Protein AF-A0AAU9CKV3-F1 (afdb_monomer)

Foldseek 3Di:
DDDDDDPDDDPPVPDAPCPPCLVLLVVLLVVLVADSLQLQLQLCLQANRNVRDPEALHSRPPDPDHDDDVSVNNSVVSNCCSVPPNRYQDLSSLCVRPVVCSVVSSVSSVVSSVVD

Sequence (116 aa):
MWPSGPPASTPIWLAPPLAGQGTTFASAAWDYGVDPRWSPAISNTESSKGAVCFRPYNAWGWGNASWSSWEEAIPAHVAGLARGYGYTISWEAAKKYCPPNAAHWYSATLAEMNSI

Structure (mmCIF, N/CA/C/O backbone):
data_AF-A0AAU9CKV3-F1
#
_entry.id   AF-A0AAU9CKV3-F1
#
loop_
_atom_site.group_PDB
_atom_site.id
_atom_site.type_symbol
_atom_site.label_atom_id
_atom_site.label_alt_id
_atom_site.label_comp_id
_atom_site.label_asym_id
_atom_site.label_entity_id
_atom_site.label_seq_id
_atom_site.pdbx_PDB_ins_code
_atom_site.Cartn_x
_atom_site.Cartn_y
_atom_site.Cartn_z
_atom_site.occupancy
_atom_site.B_iso_or_equiv
_atom_site.auth_seq_id
_atom_site.auth_comp_id
_atom_site.auth_asym_id
_atom_site.auth_atom_id
_atom_site.pdbx_PDB_model_num
ATOM 1 N N . MET A 1 1 ? 19.466 -10.740 40.517 1.00 40.84 1 MET A N 1
ATOM 2 C CA . MET A 1 1 ? 18.325 -11.098 39.648 1.00 40.84 1 MET A CA 1
ATOM 3 C C . MET A 1 1 ? 17.330 -9.953 39.711 1.00 40.84 1 MET A C 1
ATOM 5 O O . MET A 1 1 ? 16.718 -9.766 40.750 1.00 40.84 1 MET A O 1
ATOM 9 N N . TRP A 1 2 ? 17.256 -9.131 38.665 1.00 36.50 2 TRP A N 1
ATOM 10 C CA . TRP A 1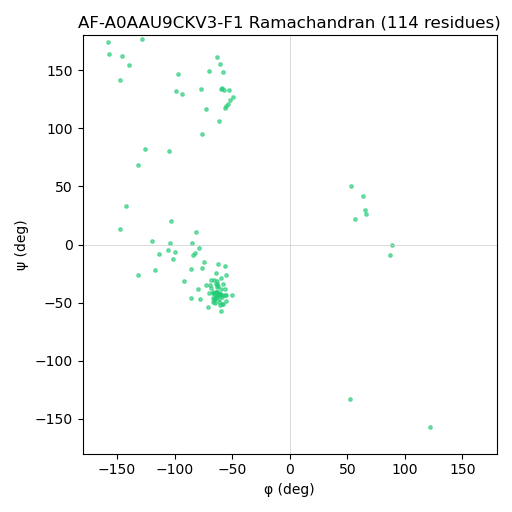 2 ? 16.227 -8.095 38.524 1.00 36.50 2 TRP A CA 1
ATOM 11 C C . TRP A 1 2 ? 15.086 -8.711 37.708 1.00 36.50 2 TRP A C 1
ATOM 13 O O . TRP A 1 2 ? 15.390 -9.314 36.676 1.00 36.50 2 TRP A O 1
ATOM 23 N N . PRO A 1 3 ? 13.815 -8.638 38.132 1.00 57.50 3 PRO A N 1
ATOM 24 C CA . PRO A 1 3 ? 12.734 -9.152 37.312 1.00 57.50 3 PRO A CA 1
ATOM 25 C C . PRO A 1 3 ? 12.538 -8.196 36.134 1.00 57.50 3 PRO A C 1
ATOM 27 O O . PRO A 1 3 ? 12.221 -7.020 36.311 1.00 57.50 3 PRO A O 1
ATOM 30 N N . SER A 1 4 ? 12.771 -8.704 34.928 1.00 57.38 4 SER A N 1
ATOM 31 C CA . SER A 1 4 ? 12.412 -8.044 33.680 1.00 57.38 4 SER A CA 1
ATOM 32 C C . SER A 1 4 ? 10.891 -7.879 33.650 1.00 57.38 4 SER A C 1
ATOM 34 O O . SER A 1 4 ? 10.162 -8.860 33.509 1.00 57.38 4 SER A O 1
ATOM 36 N N . GLY A 1 5 ? 10.407 -6.651 33.843 1.00 53.81 5 GLY A N 1
ATOM 37 C CA . GLY A 1 5 ? 9.007 -6.314 33.593 1.00 53.81 5 GLY A CA 1
ATOM 38 C C . GLY A 1 5 ? 8.649 -6.501 32.110 1.00 53.81 5 GLY A C 1
ATOM 39 O O . GLY A 1 5 ? 9.550 -6.554 31.267 1.00 53.81 5 GLY A O 1
ATOM 40 N N . PRO A 1 6 ? 7.350 -6.615 31.775 1.00 57.00 6 PRO A N 1
ATOM 41 C CA . PRO A 1 6 ? 6.910 -6.694 30.386 1.00 57.00 6 PRO A CA 1
ATOM 42 C C . PRO A 1 6 ? 7.378 -5.454 29.604 1.00 57.00 6 PRO A C 1
ATOM 44 O O . PRO A 1 6 ? 7.500 -4.376 30.196 1.00 57.00 6 PRO A O 1
ATOM 47 N N . PRO A 1 7 ? 7.660 -5.581 28.292 1.00 57.78 7 PRO A N 1
ATOM 48 C CA . PRO A 1 7 ? 8.089 -4.448 27.483 1.00 57.78 7 PRO A CA 1
ATOM 49 C C . PRO A 1 7 ? 7.038 -3.340 27.560 1.00 57.78 7 PRO A C 1
ATOM 51 O O . PRO A 1 7 ? 5.839 -3.598 27.449 1.00 57.78 7 PRO A O 1
ATOM 54 N N . ALA A 1 8 ? 7.498 -2.111 27.792 1.00 56.53 8 ALA A N 1
ATOM 55 C CA . ALA A 1 8 ? 6.638 -0.945 27.872 1.00 56.53 8 ALA A CA 1
ATOM 56 C C . ALA A 1 8 ? 5.820 -0.820 26.579 1.00 56.53 8 ALA A C 1
ATOM 58 O O . ALA A 1 8 ? 6.382 -0.642 25.497 1.00 56.53 8 ALA A O 1
ATOM 59 N N . SER A 1 9 ? 4.496 -0.917 26.700 1.00 60.81 9 SER A N 1
ATOM 60 C CA . SER A 1 9 ? 3.560 -0.604 25.627 1.00 60.81 9 SER A CA 1
ATOM 61 C C . SER A 1 9 ? 3.869 0.802 25.128 1.00 60.81 9 SER A C 1
ATOM 63 O O . SER A 1 9 ? 3.851 1.753 25.912 1.00 60.81 9 SER A O 1
ATOM 65 N N . THR A 1 10 ? 4.196 0.938 23.844 1.00 55.47 10 THR A N 1
ATOM 66 C CA . THR A 1 10 ? 4.436 2.244 23.230 1.00 55.47 10 THR A CA 1
ATOM 67 C C . THR A 1 10 ? 3.234 3.143 23.540 1.00 55.47 10 THR A C 1
ATOM 69 O O . THR A 1 10 ? 2.101 2.725 23.286 1.00 55.47 10 THR A O 1
ATOM 72 N N . PRO A 1 11 ? 3.430 4.331 24.141 1.00 53.59 11 PRO A N 1
ATOM 73 C CA . PRO A 1 11 ? 2.324 5.212 24.489 1.00 53.59 11 PRO A CA 1
ATOM 74 C C . PRO A 1 11 ? 1.437 5.460 23.269 1.00 53.59 11 PRO A C 1
ATOM 76 O O . PRO A 1 11 ? 1.945 5.785 22.198 1.00 53.59 11 PRO A O 1
ATOM 79 N N . ILE A 1 12 ? 0.118 5.342 23.433 1.00 55.69 12 ILE A N 1
ATOM 80 C CA . ILE A 1 12 ? -0.873 5.466 22.347 1.00 55.69 12 ILE A CA 1
ATOM 81 C C . ILE A 1 12 ? -0.795 6.800 21.579 1.00 55.69 12 ILE A C 1
ATOM 83 O O . ILE A 1 12 ? -1.265 6.887 20.453 1.00 55.69 12 ILE A O 1
ATOM 87 N N . TRP A 1 13 ? -0.157 7.822 22.159 1.00 54.88 13 TRP A N 1
ATOM 88 C CA . TRP A 1 13 ? 0.065 9.139 21.549 1.00 54.88 13 TRP A CA 1
ATOM 89 C C . TRP A 1 13 ? 1.296 9.209 20.627 1.00 54.88 13 TRP A C 1
ATOM 91 O O . TRP A 1 13 ? 1.496 10.215 19.956 1.00 54.88 13 TRP A O 1
ATOM 101 N N . LEU A 1 14 ? 2.128 8.161 20.603 1.00 64.19 14 LEU A N 1
ATOM 102 C CA . LEU A 1 14 ? 3.284 8.003 19.707 1.00 64.19 14 LEU A CA 1
ATOM 103 C C . LEU A 1 14 ? 3.019 6.982 18.590 1.00 64.19 14 LEU A C 1
ATOM 105 O O . LEU A 1 14 ? 3.872 6.774 17.728 1.00 64.19 14 LEU A O 1
ATOM 109 N N . ALA A 1 15 ? 1.866 6.314 18.619 1.00 74.31 15 ALA A N 1
ATOM 110 C CA . ALA A 1 15 ? 1.510 5.321 17.625 1.00 74.31 15 ALA A CA 1
ATOM 111 C C . ALA A 1 15 ? 1.051 6.021 16.331 1.00 74.31 15 ALA A C 1
ATOM 113 O O . ALA A 1 15 ? 0.263 6.969 16.401 1.00 74.31 15 ALA A O 1
ATOM 114 N N . PRO A 1 16 ? 1.525 5.590 15.148 1.00 84.81 16 PRO A N 1
ATOM 115 C CA . PRO A 1 16 ? 1.055 6.163 13.894 1.00 84.81 16 PRO A CA 1
ATOM 116 C C . PRO A 1 16 ? -0.459 5.939 13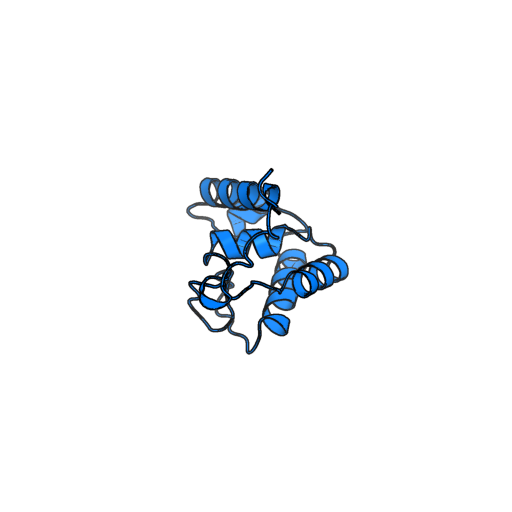.738 1.00 84.81 16 PRO A C 1
ATOM 118 O O . PRO A 1 16 ? -0.977 4.962 14.278 1.00 84.81 16 PRO A O 1
ATOM 121 N N . PRO A 1 17 ? -1.180 6.772 12.968 1.00 93.69 17 PRO A N 1
ATOM 122 C CA . PRO A 1 17 ? -2.634 6.654 12.821 1.00 93.69 17 PRO A CA 1
ATOM 123 C C . PRO A 1 17 ? -3.144 5.287 12.343 1.00 93.69 17 PRO A C 1
ATOM 125 O O . PRO A 1 17 ? -4.272 4.921 12.659 1.00 93.69 17 PRO A O 1
ATOM 128 N N . LEU A 1 18 ? -2.324 4.521 11.615 1.00 95.75 18 LEU A N 1
ATOM 129 C CA . LEU A 1 18 ? -2.638 3.148 11.197 1.00 95.75 18 LEU A CA 1
ATOM 130 C C . LEU A 1 18 ? -2.298 2.065 12.243 1.00 95.75 18 LEU A C 1
ATOM 132 O O . LEU A 1 18 ? -2.483 0.875 11.978 1.00 95.75 18 LEU A O 1
ATOM 136 N N . ALA A 1 19 ? -1.791 2.422 13.424 1.00 94.00 19 ALA A N 1
ATOM 137 C CA . ALA A 1 19 ? -1.541 1.455 14.487 1.00 94.00 19 ALA A CA 1
ATOM 138 C C . ALA A 1 19 ? -2.842 0.739 14.888 1.00 94.00 19 ALA A C 1
ATOM 140 O O . ALA A 1 19 ? -3.888 1.359 15.055 1.00 94.00 19 ALA A O 1
ATOM 141 N N . GLY A 1 20 ? -2.776 -0.587 15.024 1.00 94.25 20 GLY A N 1
ATOM 142 C CA . GLY A 1 20 ? -3.943 -1.430 15.310 1.00 94.25 20 GLY A CA 1
ATOM 143 C C . GLY A 1 20 ? -4.735 -1.891 14.078 1.00 94.25 20 GLY A C 1
ATOM 144 O O . GLY A 1 20 ? -5.541 -2.804 14.201 1.00 94.25 20 GLY A O 1
ATOM 145 N N . GLN A 1 21 ? -4.457 -1.371 12.876 1.00 97.69 21 GLN A N 1
ATOM 146 C CA . GLN A 1 21 ? -5.175 -1.740 11.642 1.00 97.69 21 GLN A CA 1
ATOM 147 C C . GLN A 1 21 ? -4.700 -3.052 10.987 1.00 97.69 21 GLN A C 1
ATOM 149 O O . GLN A 1 21 ? -5.080 -3.358 9.857 1.00 97.69 21 GLN A O 1
ATOM 154 N N . GLY A 1 22 ? -3.871 -3.849 11.671 1.00 97.12 22 GLY A N 1
ATOM 155 C CA . GLY A 1 22 ? -3.299 -5.085 11.120 1.00 97.12 22 GLY A CA 1
ATOM 156 C C . GLY A 1 22 ? -4.361 -6.071 10.622 1.00 97.12 22 GLY A C 1
ATOM 157 O O . GLY A 1 22 ? -4.244 -6.589 9.514 1.00 97.12 22 GLY A O 1
ATOM 158 N N . THR A 1 23 ? -5.440 -6.264 11.386 1.00 98.25 23 THR A N 1
ATOM 159 C CA . THR A 1 23 ? -6.564 -7.129 10.988 1.00 98.25 23 THR A CA 1
ATOM 160 C C . THR A 1 23 ? -7.276 -6.607 9.742 1.00 98.25 23 THR A C 1
ATOM 162 O O . THR A 1 23 ? -7.602 -7.393 8.855 1.00 98.25 23 THR A O 1
ATOM 165 N N . THR A 1 24 ? -7.484 -5.293 9.638 1.00 98.62 24 THR A N 1
ATOM 166 C CA . THR A 1 24 ? -8.120 -4.654 8.476 1.00 98.62 24 THR A CA 1
ATOM 167 C C . THR A 1 24 ? -7.277 -4.844 7.217 1.00 98.62 24 THR A C 1
ATOM 169 O O . THR A 1 24 ? -7.801 -5.240 6.176 1.00 98.62 24 THR A O 1
ATOM 172 N N . PHE A 1 25 ? -5.958 -4.639 7.318 1.00 98.69 25 PHE A N 1
ATOM 173 C CA . PHE A 1 25 ? -5.027 -4.902 6.218 1.00 98.69 25 PHE A CA 1
ATOM 174 C C . PHE A 1 25 ? -5.016 -6.372 5.806 1.00 98.69 25 PHE A C 1
ATOM 176 O O . PHE A 1 25 ? -5.144 -6.661 4.620 1.00 98.69 25 PHE A O 1
ATOM 183 N N . ALA A 1 26 ? -4.891 -7.290 6.768 1.00 98.44 26 ALA A N 1
ATOM 184 C CA . ALA A 1 26 ? -4.846 -8.722 6.494 1.00 98.44 26 ALA A CA 1
ATOM 185 C C . ALA A 1 26 ? -6.148 -9.230 5.856 1.00 98.44 26 ALA A C 1
ATOM 187 O O . ALA A 1 26 ? -6.094 -10.002 4.902 1.00 98.44 26 ALA A O 1
ATOM 188 N N . SER A 1 27 ? -7.306 -8.757 6.331 1.00 98.75 27 SER A N 1
ATOM 189 C CA . SER A 1 27 ? -8.615 -9.135 5.780 1.00 98.75 27 SER A CA 1
ATOM 190 C C . SER A 1 27 ? -8.776 -8.630 4.346 1.00 98.75 27 SER A C 1
ATOM 192 O O . SER A 1 27 ? -9.088 -9.406 3.452 1.00 98.75 27 SER A O 1
ATOM 194 N N . ALA A 1 28 ? -8.458 -7.357 4.090 1.00 98.81 28 ALA A N 1
ATOM 195 C CA . ALA A 1 28 ? -8.505 -6.811 2.736 1.00 98.81 28 ALA A CA 1
ATOM 196 C C . ALA A 1 28 ? -7.534 -7.534 1.786 1.00 98.81 28 ALA A C 1
ATOM 198 O O . ALA A 1 28 ? -7.874 -7.840 0.646 1.00 98.81 28 ALA A O 1
ATOM 199 N N . ALA A 1 29 ? -6.316 -7.817 2.244 1.00 98.75 29 ALA A N 1
ATOM 200 C CA . ALA A 1 29 ? -5.324 -8.552 1.472 1.00 98.75 29 ALA A CA 1
ATOM 201 C C . ALA A 1 29 ? -5.800 -9.965 1.111 1.00 98.75 29 ALA A C 1
ATOM 203 O O . ALA A 1 29 ? -5.656 -10.375 -0.040 1.00 98.75 29 ALA A O 1
ATOM 204 N N . TRP A 1 30 ? -6.425 -10.665 2.061 1.00 98.69 30 TRP A N 1
ATOM 205 C CA . TRP A 1 30 ? -7.067 -11.955 1.826 1.00 98.69 30 TRP A CA 1
ATOM 206 C C . TRP A 1 30 ? -8.168 -11.859 0.764 1.00 98.69 30 TRP A C 1
ATOM 208 O O . TRP A 1 30 ? -8.132 -12.597 -0.219 1.00 98.69 30 TRP A O 1
ATOM 218 N N . ASP A 1 31 ? -9.091 -10.906 0.912 1.00 98.75 31 ASP A N 1
ATOM 219 C CA . ASP A 1 31 ? -10.245 -10.749 0.019 1.00 98.75 31 ASP A CA 1
ATOM 220 C C . ASP A 1 31 ? -9.846 -10.426 -1.430 1.00 98.75 31 ASP A C 1
ATOM 222 O O . ASP A 1 31 ? -10.506 -10.862 -2.376 1.00 98.75 31 ASP A O 1
ATOM 226 N N . TYR A 1 32 ? -8.758 -9.675 -1.621 1.00 98.75 32 TYR A N 1
ATOM 227 C CA . TYR A 1 32 ? -8.299 -9.236 -2.944 1.00 98.75 32 TYR A CA 1
ATOM 228 C C . TYR A 1 32 ? -7.079 -10.003 -3.477 1.00 98.75 32 TYR A C 1
ATOM 230 O O . TYR A 1 32 ? -6.606 -9.700 -4.575 1.00 98.75 32 TYR A O 1
ATOM 238 N N . GLY A 1 33 ? -6.567 -10.989 -2.732 1.00 98.50 33 GLY A N 1
ATOM 239 C CA . GLY A 1 33 ? -5.406 -11.796 -3.121 1.00 98.50 33 GLY A CA 1
ATOM 240 C C . GLY A 1 33 ? -4.096 -11.005 -3.217 1.00 98.50 33 GLY A C 1
ATOM 241 O O . GLY A 1 33 ? -3.242 -11.336 -4.035 1.00 98.50 33 GLY A O 1
ATOM 242 N N . VAL A 1 34 ? -3.951 -9.939 -2.428 1.00 98.75 34 VAL A N 1
ATOM 243 C CA . VAL A 1 34 ? -2.769 -9.062 -2.411 1.00 98.75 34 VAL A CA 1
ATOM 244 C C . VAL A 1 34 ? -1.832 -9.476 -1.272 1.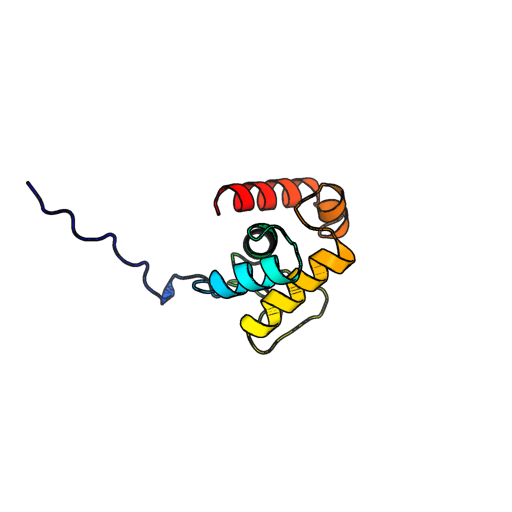00 98.75 34 VAL A C 1
ATOM 246 O O . VAL A 1 34 ? -2.294 -9.898 -0.219 1.00 98.75 34 VAL A O 1
ATOM 249 N N . ASP A 1 35 ? -0.516 -9.333 -1.443 1.00 98.69 35 ASP A N 1
ATOM 250 C CA . ASP A 1 35 ? 0.461 -9.516 -0.366 1.00 98.69 35 ASP A CA 1
ATOM 251 C C . ASP A 1 35 ? 0.099 -8.595 0.816 1.00 98.69 35 ASP A C 1
ATOM 253 O O . ASP A 1 35 ? 0.088 -7.365 0.653 1.00 98.69 35 ASP A O 1
ATOM 257 N N . PRO A 1 36 ? -0.183 -9.150 2.010 1.00 98.50 36 PRO A N 1
ATOM 258 C CA . PRO A 1 36 ? -0.686 -8.377 3.142 1.00 98.50 36 PRO A CA 1
ATOM 259 C C . PRO A 1 36 ? 0.285 -7.302 3.632 1.00 98.50 36 PRO A C 1
ATOM 261 O O . PRO A 1 36 ? -0.135 -6.370 4.316 1.00 98.50 36 PRO A O 1
ATOM 264 N N . ARG A 1 37 ? 1.564 -7.384 3.255 1.00 98.69 37 ARG A N 1
ATOM 265 C CA . ARG A 1 37 ? 2.601 -6.421 3.638 1.00 98.69 37 ARG A CA 1
ATOM 266 C C . ARG A 1 37 ? 2.653 -5.218 2.702 1.00 98.69 37 ARG A C 1
ATOM 268 O O . ARG A 1 37 ? 3.158 -4.169 3.086 1.00 98.69 37 ARG A O 1
ATOM 275 N N . TRP A 1 38 ? 2.131 -5.331 1.480 1.00 98.75 38 TRP A N 1
ATOM 276 C CA . TRP A 1 38 ? 2.380 -4.328 0.444 1.00 98.75 38 TRP A CA 1
ATOM 277 C C . TRP A 1 38 ? 1.663 -3.003 0.711 1.00 98.75 38 TRP A C 1
ATOM 279 O O . TRP A 1 38 ? 2.298 -1.954 0.779 1.00 98.75 38 TRP A O 1
ATOM 289 N N . SER A 1 39 ? 0.349 -3.037 0.932 1.00 98.69 39 SER A N 1
ATOM 290 C CA . SER A 1 39 ? -0.424 -1.834 1.259 1.00 98.69 39 SER A CA 1
ATOM 291 C C . SER A 1 39 ? 0.054 -1.113 2.536 1.00 98.69 39 SER A C 1
ATOM 293 O O . SER A 1 39 ? 0.178 0.115 2.491 1.00 98.69 39 SER A O 1
ATOM 295 N N . PRO A 1 40 ? 0.342 -1.791 3.669 1.00 98.50 40 PRO A N 1
ATOM 296 C CA . PRO A 1 40 ? 0.908 -1.112 4.837 1.00 98.50 40 PRO A CA 1
ATOM 297 C C . PRO A 1 40 ? 2.344 -0.613 4.608 1.00 98.50 40 PRO A C 1
ATOM 299 O O . PRO A 1 40 ? 2.705 0.437 5.134 1.00 98.50 40 PRO A O 1
ATOM 302 N N . ALA A 1 41 ? 3.152 -1.283 3.781 1.00 98.69 41 ALA A N 1
ATOM 303 C CA . ALA A 1 41 ? 4.477 -0.777 3.426 1.00 98.69 41 ALA A CA 1
ATOM 304 C C . ALA A 1 41 ? 4.408 0.513 2.594 1.00 98.69 41 ALA A C 1
ATOM 306 O O . ALA A 1 41 ? 5.148 1.459 2.862 1.00 98.69 41 ALA A O 1
ATOM 307 N N . ILE A 1 42 ? 3.479 0.593 1.632 1.00 98.62 42 ILE A N 1
ATOM 308 C CA . ILE A 1 42 ? 3.257 1.825 0.861 1.00 98.62 42 ILE A CA 1
ATOM 309 C C . ILE A 1 42 ? 2.842 2.966 1.795 1.00 98.62 42 ILE A C 1
ATOM 311 O O . ILE A 1 42 ? 3.362 4.069 1.663 1.00 98.62 42 ILE A O 1
ATOM 315 N N . SER A 1 43 ? 1.952 2.727 2.768 1.00 98.44 43 SER A N 1
ATOM 316 C CA . SER A 1 43 ? 1.528 3.802 3.678 1.00 98.44 43 SER A CA 1
ATOM 317 C C . SER A 1 43 ? 2.680 4.348 4.525 1.00 98.44 43 SER A C 1
ATOM 319 O O . SER A 1 43 ? 2.712 5.538 4.839 1.00 98.44 43 SER A O 1
ATOM 321 N N . ASN A 1 44 ? 3.661 3.510 4.871 1.00 97.88 44 ASN A N 1
ATOM 322 C CA . ASN A 1 44 ? 4.903 3.968 5.483 1.00 97.88 44 ASN A CA 1
ATOM 323 C C . ASN A 1 44 ? 5.708 4.857 4.528 1.00 97.88 44 ASN A C 1
ATOM 325 O O . ASN A 1 44 ? 6.081 5.962 4.911 1.00 97.88 44 ASN A O 1
ATOM 329 N N . THR A 1 45 ? 5.933 4.397 3.293 1.00 97.38 45 THR A N 1
ATOM 330 C CA . THR A 1 45 ? 6.692 5.138 2.272 1.00 97.38 45 THR A CA 1
ATOM 331 C C . THR A 1 45 ? 6.066 6.498 1.945 1.00 97.38 45 THR A C 1
ATOM 333 O O . THR A 1 45 ? 6.794 7.467 1.758 1.00 97.38 45 THR A O 1
ATOM 336 N N . GLU A 1 46 ? 4.737 6.579 1.897 1.00 97.25 46 GLU A N 1
ATOM 337 C CA . GLU A 1 46 ? 4.006 7.765 1.431 1.00 97.25 46 GLU A CA 1
ATOM 338 C C . GLU A 1 46 ? 3.646 8.756 2.544 1.00 97.25 46 GLU A C 1
ATOM 340 O O . GLU A 1 46 ? 3.548 9.956 2.297 1.00 97.25 46 GLU A O 1
ATOM 345 N N . SER A 1 47 ? 3.411 8.280 3.772 1.00 97.00 47 SER A N 1
ATOM 346 C CA . SER A 1 47 ? 2.843 9.129 4.831 1.00 97.00 47 SER A CA 1
ATOM 347 C C . SER A 1 47 ? 3.312 8.798 6.244 1.00 97.00 47 SER A C 1
ATOM 349 O O . SER A 1 47 ? 2.691 9.252 7.210 1.00 97.00 47 SER A O 1
ATOM 351 N N . SER A 1 48 ? 4.368 7.995 6.402 1.00 96.69 48 SER A N 1
ATOM 352 C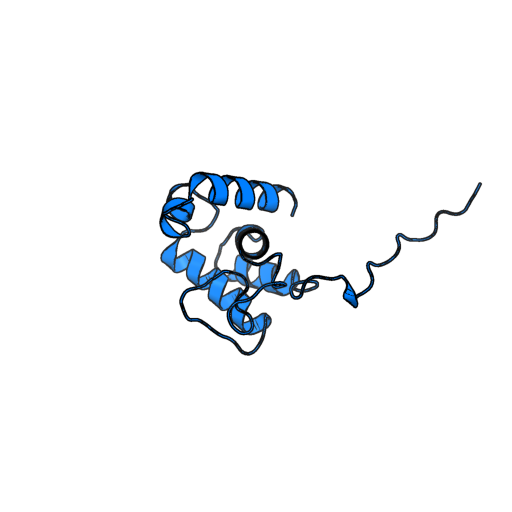 CA . SER A 1 48 ? 4.803 7.499 7.714 1.00 96.69 48 SER A CA 1
ATOM 353 C C . SER A 1 48 ? 3.648 6.827 8.468 1.00 96.69 48 SER A C 1
ATOM 355 O O . SER A 1 48 ? 3.351 7.154 9.618 1.00 96.69 48 SER A O 1
ATOM 357 N N . LYS A 1 49 ? 2.956 5.902 7.787 1.00 96.62 49 LYS A N 1
ATOM 358 C CA . LYS A 1 49 ? 1.836 5.106 8.322 1.00 96.62 49 LYS A CA 1
ATOM 359 C C . LYS A 1 49 ? 0.625 5.972 8.701 1.00 96.62 49 LYS A C 1
ATOM 361 O O . LYS A 1 49 ? -0.028 5.752 9.722 1.00 96.62 49 LYS A O 1
ATOM 366 N N . GLY A 1 50 ? 0.315 6.951 7.852 1.00 96.25 50 GLY A N 1
ATOM 367 C CA . GLY A 1 50 ? -0.836 7.844 7.987 1.00 96.25 50 GLY A CA 1
ATOM 368 C C . GLY A 1 50 ? -0.573 9.108 8.807 1.00 96.25 50 GLY A C 1
ATOM 369 O O . GLY A 1 50 ? -1.482 9.922 8.947 1.00 96.25 50 GLY A O 1
ATOM 370 N N . ALA A 1 51 ? 0.641 9.305 9.330 1.00 95.50 51 ALA A N 1
ATOM 371 C CA . ALA A 1 51 ? 0.990 10.487 10.119 1.00 95.50 51 ALA A CA 1
ATOM 372 C C . ALA A 1 51 ? 0.956 11.785 9.293 1.00 95.50 51 ALA A C 1
ATOM 374 O O . ALA A 1 51 ? 0.649 12.847 9.831 1.00 95.50 51 ALA A O 1
ATOM 375 N N . VAL A 1 52 ? 1.24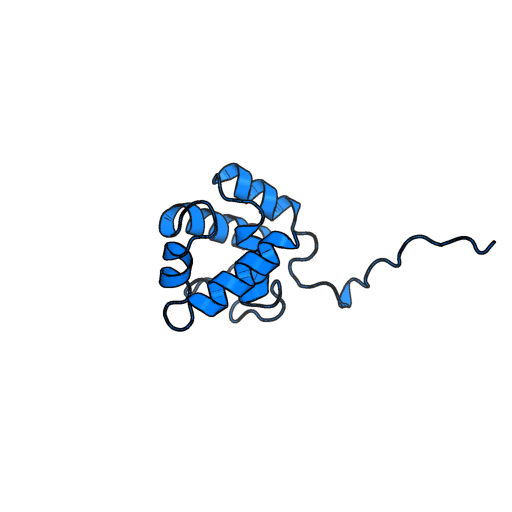0 11.700 7.989 1.00 95.25 52 VAL A N 1
ATOM 376 C CA . VAL A 1 52 ? 1.235 12.843 7.067 1.00 95.25 52 VAL A CA 1
ATOM 377 C C . VAL A 1 52 ? 0.321 12.549 5.879 1.00 95.25 52 VAL A C 1
ATOM 379 O O . VAL A 1 52 ? 0.767 12.129 4.816 1.00 95.25 52 VAL A O 1
ATOM 382 N N . CYS A 1 53 ? -0.983 12.761 6.057 1.00 96.31 53 CYS A N 1
ATOM 383 C CA . CYS A 1 53 ? -1.962 12.608 4.981 1.00 96.31 53 CYS A CA 1
ATOM 384 C C . CYS A 1 53 ? -2.312 13.963 4.355 1.00 96.31 53 CYS A C 1
ATOM 386 O O . CYS A 1 53 ? -2.664 14.906 5.061 1.00 96.31 53 CYS A O 1
ATOM 388 N N . PHE A 1 54 ? -2.309 14.049 3.023 1.00 94.25 54 PHE A N 1
ATOM 389 C CA . PHE A 1 54 ? -2.755 15.256 2.308 1.00 94.25 54 PHE A CA 1
ATOM 390 C C . PHE A 1 54 ? -4.290 15.406 2.274 1.00 94.25 54 PHE A C 1
ATOM 392 O O . PHE A 1 54 ? -4.809 16.498 2.044 1.00 94.25 54 PHE A O 1
ATOM 399 N N . ARG A 1 55 ? -5.022 14.305 2.493 1.00 97.25 55 ARG A N 1
ATOM 400 C CA . ARG A 1 55 ? -6.487 14.233 2.603 1.00 97.25 55 ARG A CA 1
ATOM 401 C C . ARG A 1 55 ? -6.896 13.269 3.721 1.00 97.25 55 ARG A C 1
ATOM 403 O O . ARG A 1 55 ? -6.127 12.353 4.020 1.00 97.25 55 ARG A O 1
ATOM 410 N N . PRO A 1 56 ? -8.092 13.431 4.319 1.00 97.94 56 PRO A N 1
ATOM 411 C CA . PRO A 1 56 ? -8.592 12.521 5.346 1.00 97.94 56 PRO A CA 1
ATOM 412 C C . PRO A 1 56 ? -8.479 11.047 4.944 1.00 97.94 56 PRO A C 1
ATOM 414 O O . PRO A 1 56 ? -8.946 10.641 3.877 1.00 97.94 56 PRO A O 1
ATOM 417 N N . TYR A 1 57 ? -7.842 10.266 5.821 1.00 98.31 57 TYR A N 1
ATOM 418 C CA . TYR A 1 57 ? -7.641 8.822 5.686 1.00 98.31 57 TYR A CA 1
ATOM 419 C C . TYR A 1 57 ? -6.913 8.375 4.404 1.00 98.31 57 TYR A C 1
ATOM 421 O O . TYR A 1 57 ? -7.012 7.219 4.003 1.00 98.31 57 TYR A O 1
ATOM 429 N N . ASN A 1 58 ? -6.143 9.262 3.761 1.00 98.38 58 ASN A N 1
ATOM 430 C CA . ASN A 1 58 ? -5.370 8.933 2.565 1.00 98.38 58 ASN A CA 1
ATOM 431 C C . ASN A 1 58 ? -3.876 8.801 2.863 1.00 98.38 58 ASN A C 1
ATOM 433 O O . ASN A 1 58 ? -3.082 9.705 2.600 1.00 98.38 58 ASN A O 1
ATOM 437 N N . ALA A 1 59 ? -3.509 7.636 3.396 1.00 98.19 59 ALA A N 1
ATOM 438 C CA . ALA A 1 59 ? -2.141 7.321 3.792 1.00 98.19 59 ALA A CA 1
ATOM 439 C C . ALA A 1 59 ? -1.213 6.941 2.619 1.00 98.19 59 ALA A C 1
ATOM 441 O O . ALA A 1 59 ? -0.030 6.703 2.843 1.00 98.19 59 ALA A O 1
ATOM 442 N N . TRP A 1 60 ? -1.724 6.862 1.387 1.00 98.31 60 TRP A N 1
ATOM 443 C CA . TRP A 1 60 ? -0.985 6.325 0.235 1.00 98.31 60 TRP A CA 1
ATOM 444 C C . TRP A 1 60 ? -0.795 7.320 -0.913 1.00 98.31 60 TRP A C 1
ATOM 446 O O . TRP A 1 60 ? -0.315 6.931 -1.976 1.00 98.31 60 TRP A O 1
ATOM 456 N N . GLY A 1 61 ? -1.245 8.570 -0.765 1.00 96.44 61 GLY A N 1
ATOM 457 C CA . GLY A 1 61 ? -1.230 9.511 -1.890 1.00 96.44 61 GLY A CA 1
ATOM 458 C C . GLY A 1 61 ? -2.192 9.105 -3.017 1.00 96.44 61 GLY A C 1
ATOM 459 O O . GLY A 1 61 ? -1.954 9.412 -4.183 1.00 96.44 61 GLY A O 1
ATOM 460 N N . TRP A 1 62 ? -3.259 8.361 -2.705 1.00 97.56 62 TRP A N 1
ATOM 461 C CA . TRP A 1 62 ? -4.087 7.701 -3.713 1.00 97.56 62 TRP A CA 1
ATOM 462 C C . TRP A 1 62 ? -5.015 8.687 -4.434 1.00 97.56 62 TRP A C 1
ATOM 464 O O . TRP A 1 62 ? -6.115 8.999 -3.964 1.00 97.56 62 TRP A O 1
ATOM 474 N N . GLY A 1 63 ? -4.566 9.185 -5.589 1.00 95.25 63 GLY A N 1
ATOM 475 C CA . GLY A 1 63 ? -5.323 10.096 -6.448 1.00 95.25 63 GLY A CA 1
ATOM 476 C C . GLY A 1 63 ? -5.850 11.319 -5.692 1.00 95.25 63 GLY A C 1
ATOM 477 O O . GLY A 1 63 ? -5.133 11.947 -4.923 1.00 95.25 63 GLY A O 1
ATOM 478 N N . ASN A 1 64 ? -7.127 11.651 -5.893 1.00 95.75 64 ASN A N 1
ATOM 479 C CA . ASN A 1 64 ? -7.815 12.707 -5.139 1.00 95.75 64 ASN A CA 1
ATOM 480 C C . ASN A 1 64 ? -8.750 12.141 -4.051 1.00 95.75 64 ASN A C 1
ATOM 482 O O . ASN A 1 64 ? -9.692 12.816 -3.636 1.00 95.75 64 ASN A O 1
ATOM 486 N N . ALA A 1 65 ? -8.537 10.888 -3.636 1.00 97.62 65 ALA A N 1
ATOM 487 C CA . ALA A 1 65 ? -9.437 10.198 -2.724 1.00 97.62 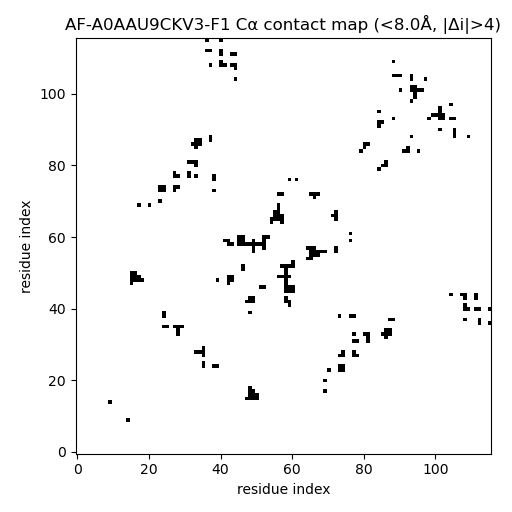65 ALA A CA 1
ATOM 488 C C . ALA A 1 65 ? -9.378 10.777 -1.303 1.00 97.62 65 ALA A C 1
ATOM 490 O O . ALA A 1 65 ? -8.348 11.277 -0.842 1.00 97.62 65 ALA A O 1
ATOM 491 N N . SER A 1 66 ? -10.510 10.694 -0.619 1.00 98.00 66 SER A N 1
ATOM 492 C CA . SER A 1 66 ? -10.694 11.021 0.789 1.00 98.00 66 SER A CA 1
ATOM 493 C C . SER A 1 66 ? -11.759 10.075 1.320 1.00 98.00 66 SER A C 1
ATOM 495 O O . SER A 1 66 ? -12.733 9.816 0.615 1.00 98.00 66 SER A O 1
ATOM 497 N N . TRP A 1 67 ? -11.592 9.598 2.547 1.00 98.44 67 TRP A N 1
ATOM 498 C CA . TRP A 1 67 ? -12.527 8.660 3.175 1.00 98.44 67 TRP A CA 1
ATOM 499 C C . TRP A 1 67 ? -12.968 9.159 4.547 1.00 98.44 67 TRP A C 1
ATOM 501 O O . TRP A 1 67 ? -12.499 10.205 5.004 1.00 98.44 67 TRP A O 1
ATOM 511 N N . SER A 1 68 ? -13.874 8.424 5.194 1.00 97.75 68 SER A N 1
ATOM 512 C CA . SER A 1 68 ? -14.354 8.751 6.544 1.00 97.75 68 SER A CA 1
ATOM 513 C C . SER A 1 68 ? -13.712 7.898 7.644 1.00 97.75 68 SER A C 1
ATOM 515 O O . SER A 1 68 ? -13.854 8.228 8.820 1.00 97.75 68 SER A O 1
ATOM 517 N N . SER A 1 69 ? -13.015 6.813 7.284 1.00 98.06 69 SER A N 1
ATOM 518 C CA . SER A 1 69 ? -12.370 5.887 8.228 1.00 98.06 69 SER A CA 1
ATOM 519 C C . SER A 1 69 ? -11.221 5.095 7.589 1.00 98.06 69 SER A C 1
ATOM 521 O O . SER A 1 69 ? -11.124 5.004 6.361 1.00 98.06 69 SER A O 1
ATOM 523 N N . TRP A 1 70 ? -10.367 4.480 8.415 1.00 98.31 70 TRP A N 1
ATOM 524 C CA . TRP A 1 70 ? -9.333 3.552 7.936 1.00 98.31 70 TRP A CA 1
ATOM 525 C C . TRP A 1 70 ? -9.939 2.251 7.407 1.00 98.31 70 TRP A C 1
ATOM 527 O O . TRP A 1 70 ? -9.461 1.713 6.412 1.00 98.31 70 TRP A O 1
ATOM 537 N N . GLU A 1 71 ? -11.022 1.788 8.026 1.00 98.31 71 GLU A N 1
ATOM 538 C CA . GLU A 1 71 ? -11.779 0.591 7.661 1.00 98.31 71 GLU A CA 1
ATOM 539 C C . GLU A 1 71 ? -12.426 0.711 6.276 1.00 98.31 71 GLU A C 1
ATOM 541 O O . GLU A 1 71 ? -12.645 -0.295 5.610 1.00 98.31 71 GLU A O 1
ATOM 546 N N . GLU A 1 72 ? -12.680 1.934 5.810 1.00 98.50 72 GLU A N 1
ATOM 547 C CA . GLU A 1 72 ? -13.093 2.221 4.435 1.00 98.50 72 GLU A CA 1
ATOM 548 C C . GLU A 1 72 ? -11.881 2.365 3.497 1.00 98.50 72 GLU A C 1
ATOM 550 O O . GLU A 1 72 ? -11.848 1.798 2.401 1.00 98.50 72 GLU A O 1
ATOM 555 N N . ALA A 1 73 ? -10.864 3.113 3.929 1.00 98.69 73 ALA A N 1
ATOM 556 C CA . ALA A 1 73 ? -9.739 3.490 3.081 1.00 98.69 73 ALA A CA 1
ATOM 557 C C . ALA A 1 73 ? -8.812 2.311 2.737 1.00 98.69 73 ALA A C 1
ATOM 559 O O . ALA A 1 73 ? -8.382 2.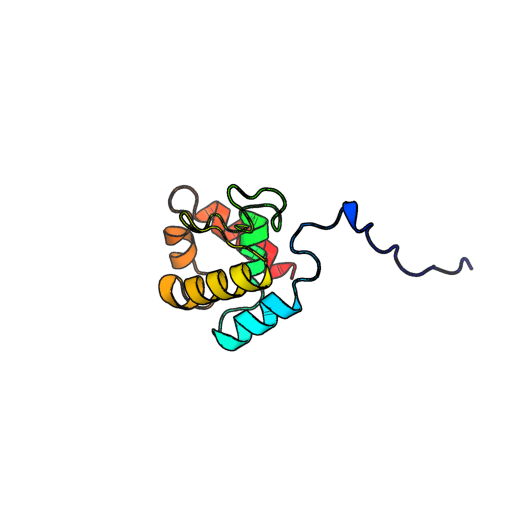167 1.591 1.00 98.69 73 ALA A O 1
ATOM 560 N N . ILE A 1 74 ? -8.524 1.441 3.711 1.00 98.88 74 ILE A N 1
ATOM 561 C CA . ILE A 1 74 ? -7.641 0.278 3.550 1.00 98.88 74 ILE A CA 1
ATOM 562 C C . ILE A 1 74 ? -8.159 -0.690 2.476 1.00 98.88 74 ILE A C 1
ATOM 564 O O . ILE A 1 74 ? -7.422 -0.934 1.515 1.00 98.88 74 ILE A O 1
ATOM 568 N N . PRO A 1 75 ? -9.390 -1.235 2.560 1.00 98.81 75 PRO A N 1
ATOM 569 C CA . PRO A 1 75 ? -9.881 -2.143 1.529 1.00 98.81 75 PRO A CA 1
ATOM 570 C C . PRO A 1 75 ? -10.021 -1.449 0.174 1.00 98.81 75 PRO A C 1
ATOM 572 O O . PRO A 1 75 ? -9.734 -2.070 -0.848 1.00 98.81 75 PRO A O 1
ATOM 575 N N . ALA A 1 76 ? -10.381 -0.159 0.135 1.00 98.81 76 ALA A N 1
ATOM 576 C CA . ALA A 1 76 ? -10.434 0.597 -1.114 1.00 98.81 76 ALA A CA 1
ATOM 577 C C 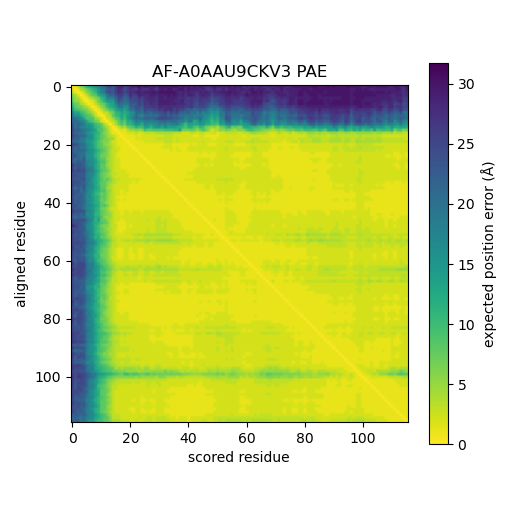. ALA A 1 76 ? -9.060 0.677 -1.803 1.00 98.81 76 ALA A C 1
ATOM 579 O O . ALA A 1 76 ? -8.968 0.472 -3.020 1.00 98.81 76 ALA A O 1
ATOM 580 N N . HIS A 1 77 ? -7.997 0.932 -1.034 1.00 98.81 77 HIS A N 1
ATOM 581 C CA . HIS A 1 77 ? -6.629 0.971 -1.541 1.00 98.81 77 HIS A CA 1
ATOM 582 C C . HIS A 1 77 ? -6.152 -0.412 -2.004 1.00 98.81 77 HIS A C 1
ATOM 584 O O . HIS A 1 77 ? -5.707 -0.555 -3.143 1.00 98.81 77 HIS A O 1
ATOM 590 N N . VAL A 1 78 ? -6.318 -1.450 -1.177 1.00 98.88 78 VAL A N 1
ATOM 591 C CA . VAL A 1 78 ? -5.918 -2.827 -1.518 1.00 98.88 78 VAL A CA 1
ATOM 592 C C . VAL A 1 78 ? -6.634 -3.318 -2.783 1.00 98.88 78 VAL A C 1
ATOM 594 O O . VAL A 1 78 ? -5.996 -3.849 -3.692 1.00 98.88 78 VAL A O 1
ATOM 597 N N . ALA A 1 79 ? -7.937 -3.059 -2.909 1.00 98.81 79 ALA A N 1
ATOM 598 C CA . ALA A 1 79 ? -8.692 -3.378 -4.118 1.00 98.81 79 ALA A CA 1
ATOM 599 C C . ALA A 1 79 ? -8.172 -2.608 -5.347 1.00 98.81 79 ALA A C 1
ATOM 601 O O . ALA A 1 79 ? -8.171 -3.120 -6.467 1.00 98.81 79 ALA A O 1
ATOM 602 N N . GLY A 1 80 ? -7.737 -1.359 -5.153 1.00 98.62 80 GLY A N 1
ATOM 603 C CA . GLY A 1 80 ? -7.098 -0.541 -6.182 1.00 98.62 80 GLY A CA 1
ATOM 604 C C . GLY A 1 80 ? -5.776 -1.127 -6.678 1.00 98.62 80 GLY A C 1
ATOM 605 O O . GLY A 1 80 ? -5.551 -1.162 -7.891 1.00 98.62 80 GLY A O 1
ATOM 606 N N . LEU A 1 81 ? -4.945 -1.642 -5.767 1.00 98.75 81 LEU A N 1
ATOM 607 C CA . LEU A 1 81 ? -3.709 -2.350 -6.108 1.00 98.75 81 LEU A CA 1
ATOM 608 C C . LEU A 1 81 ? -4.005 -3.587 -6.962 1.00 98.75 81 LEU A C 1
ATOM 610 O O . LEU A 1 81 ? -3.488 -3.677 -8.076 1.00 98.75 81 LEU A O 1
ATOM 614 N N . ALA A 1 82 ? -4.912 -4.459 -6.508 1.00 98.62 82 ALA A N 1
ATOM 615 C CA . ALA A 1 82 ? -5.295 -5.673 -7.235 1.00 98.62 82 ALA A CA 1
ATOM 616 C C . ALA A 1 82 ? -5.781 -5.377 -8.664 1.00 98.62 82 ALA A C 1
ATOM 618 O O . ALA A 1 82 ? -5.381 -6.042 -9.617 1.00 98.62 82 ALA A O 1
ATOM 619 N N . ARG A 1 83 ? -6.614 -4.340 -8.835 1.00 98.31 83 ARG A N 1
ATOM 620 C CA . ARG A 1 83 ? -7.151 -3.958 -10.153 1.00 98.31 83 ARG A CA 1
ATOM 621 C C . ARG A 1 83 ? -6.124 -3.305 -11.073 1.00 98.31 83 ARG A C 1
ATOM 623 O O . ARG A 1 83 ? -6.246 -3.411 -12.289 1.00 98.31 83 ARG A O 1
ATOM 630 N N . GLY A 1 84 ? -5.198 -2.529 -10.513 1.00 97.50 84 GLY A N 1
ATOM 631 C CA . GLY A 1 84 ? -4.420 -1.560 -11.286 1.00 97.50 84 GLY A CA 1
ATOM 632 C C . GLY A 1 84 ? -2.917 -1.802 -11.327 1.00 97.50 84 GLY A C 1
ATOM 633 O O . GLY A 1 84 ? -2.261 -1.273 -12.225 1.00 97.50 84 GLY A O 1
ATOM 634 N N . TYR A 1 85 ? -2.368 -2.539 -10.367 1.00 98.06 85 TYR A N 1
ATOM 635 C CA . TYR A 1 85 ? -0.928 -2.610 -10.113 1.00 98.06 85 TYR A CA 1
ATOM 636 C C . TYR A 1 85 ? -0.421 -4.049 -9.964 1.00 98.06 85 TYR A C 1
ATOM 638 O O . TYR A 1 85 ? 0.740 -4.302 -10.273 1.00 98.06 85 TYR A O 1
ATOM 646 N N . GLY A 1 86 ? -1.279 -4.981 -9.541 1.00 97.62 86 GLY A N 1
ATOM 647 C CA . GLY A 1 86 ? -0.957 -6.394 -9.349 1.00 97.62 86 GLY A CA 1
ATOM 648 C C . GLY A 1 86 ? -1.217 -6.846 -7.914 1.00 97.62 86 GLY A C 1
ATOM 649 O O . GLY A 1 86 ? -2.007 -6.238 -7.197 1.00 97.62 86 GLY A O 1
ATOM 650 N N . TYR A 1 87 ? -0.540 -7.916 -7.498 1.00 98.31 87 TYR A N 1
ATOM 651 C CA . TYR A 1 87 ? -0.795 -8.582 -6.213 1.00 98.31 87 TYR A CA 1
ATOM 652 C C . TYR A 1 87 ? 0.364 -8.479 -5.217 1.00 98.31 87 TYR A C 1
ATOM 654 O O . TYR A 1 87 ? 0.215 -8.853 -4.064 1.00 98.31 87 TYR A O 1
ATOM 662 N N . THR A 1 88 ? 1.521 -7.967 -5.625 1.00 98.62 88 THR A N 1
ATOM 663 C CA . THR A 1 88 ? 2.649 -7.661 -4.735 1.00 98.62 88 THR A CA 1
ATOM 664 C C . THR A 1 88 ? 3.543 -6.619 -5.403 1.00 98.62 88 THR A C 1
ATOM 666 O O . THR A 1 88 ? 3.320 -6.246 -6.562 1.00 98.62 88 THR A O 1
ATOM 669 N N . ILE A 1 89 ? 4.554 -6.140 -4.681 1.00 98.31 89 ILE A N 1
ATOM 670 C CA . ILE A 1 89 ? 5.503 -5.172 -5.216 1.00 98.31 89 ILE A CA 1
ATOM 671 C C . ILE A 1 89 ? 6.206 -5.726 -6.463 1.00 98.31 89 ILE A C 1
ATOM 673 O O . ILE A 1 89 ? 6.658 -6.868 -6.515 1.00 98.31 89 ILE A O 1
ATOM 677 N N . SER A 1 90 ? 6.297 -4.889 -7.490 1.00 98.31 90 SER A N 1
ATOM 678 C CA . SER A 1 90 ? 7.029 -5.162 -8.723 1.00 98.31 90 SER A CA 1
ATOM 679 C C . SER A 1 90 ? 7.642 -3.870 -9.242 1.00 98.31 90 SER A C 1
ATOM 681 O O . SER A 1 90 ? 7.230 -2.765 -8.863 1.00 98.31 90 SER A O 1
ATOM 683 N N . TRP A 1 91 ? 8.628 -3.997 -10.125 1.00 97.94 91 TRP A N 1
ATOM 684 C CA . TRP A 1 91 ? 9.235 -2.832 -10.752 1.00 97.94 91 TRP A CA 1
ATOM 685 C C . TRP A 1 91 ? 8.223 -2.052 -11.605 1.00 97.94 91 TRP A C 1
ATOM 687 O O . TRP A 1 91 ? 8.211 -0.822 -11.619 1.00 97.94 91 TRP A O 1
ATOM 697 N N . GLU A 1 92 ? 7.319 -2.760 -12.277 1.00 97.94 92 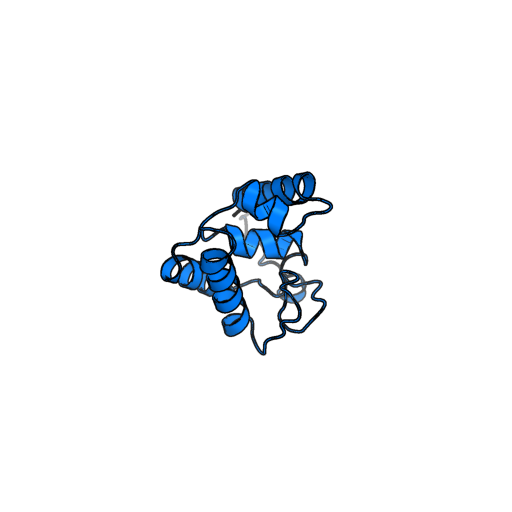GLU A N 1
ATOM 698 C CA . GLU A 1 92 ? 6.209 -2.215 -13.061 1.00 97.94 92 GLU A CA 1
ATOM 699 C C . GLU A 1 92 ? 5.252 -1.404 -12.190 1.00 97.94 92 GLU A C 1
ATOM 701 O O . GLU A 1 92 ? 4.912 -0.272 -12.547 1.00 97.94 92 GLU A O 1
ATOM 706 N N . ALA A 1 93 ? 4.866 -1.945 -11.032 1.00 97.75 93 ALA A N 1
ATOM 707 C CA . ALA A 1 93 ? 4.012 -1.237 -10.092 1.00 97.75 93 ALA A CA 1
ATOM 708 C C . ALA A 1 93 ? 4.688 0.042 -9.584 1.00 97.75 93 ALA A C 1
ATOM 710 O O . ALA A 1 93 ? 4.051 1.090 -9.591 1.00 97.75 93 ALA A O 1
ATOM 711 N N . ALA A 1 94 ? 5.979 0.002 -9.238 1.00 98.00 94 ALA A N 1
ATOM 712 C CA . ALA A 1 94 ? 6.716 1.185 -8.789 1.00 98.00 94 ALA A CA 1
ATOM 713 C C . ALA A 1 94 ? 6.815 2.275 -9.870 1.00 98.00 94 ALA A C 1
ATOM 715 O O . ALA A 1 94 ? 6.542 3.441 -9.588 1.00 98.00 94 ALA A O 1
ATOM 716 N N . LYS A 1 95 ? 7.125 1.904 -11.124 1.00 97.88 95 LYS A N 1
ATOM 717 C CA . LYS A 1 95 ? 7.123 2.837 -12.271 1.00 97.88 95 LYS A CA 1
ATOM 718 C C . LYS A 1 95 ? 5.762 3.498 -12.477 1.00 97.88 95 LYS A C 1
ATOM 720 O O . LYS A 1 95 ? 5.708 4.646 -12.902 1.00 97.88 95 LYS A O 1
ATOM 725 N N . LYS A 1 96 ? 4.670 2.779 -12.200 1.00 97.31 96 LYS A N 1
ATOM 726 C CA . LYS A 1 96 ? 3.305 3.306 -12.311 1.00 97.31 96 LYS A CA 1
ATOM 727 C C . LYS A 1 96 ? 2.908 4.167 -11.111 1.00 97.31 96 LYS A C 1
ATOM 729 O O . LYS A 1 96 ? 2.203 5.153 -11.289 1.00 97.31 96 LYS A O 1
ATOM 734 N N . TYR A 1 97 ? 3.319 3.779 -9.908 1.00 96.06 97 TYR A N 1
ATOM 735 C CA . TYR A 1 97 ? 2.914 4.418 -8.656 1.00 96.06 97 TYR A CA 1
ATOM 736 C C . TYR A 1 97 ? 3.676 5.725 -8.421 1.00 96.06 97 TYR A C 1
ATOM 738 O O . TYR A 1 97 ? 3.067 6.754 -8.151 1.00 96.06 97 TYR A O 1
ATOM 746 N N . CYS A 1 98 ? 5.000 5.702 -8.603 1.00 94.75 98 CYS A N 1
ATOM 747 C CA . CYS A 1 98 ? 5.877 6.855 -8.417 1.00 94.75 98 CYS A CA 1
ATOM 748 C C . CYS A 1 98 ? 6.830 7.026 -9.621 1.00 94.75 98 CYS A C 1
ATOM 750 O O . CYS A 1 98 ? 8.041 6.840 -9.481 1.00 94.75 98 CYS A O 1
ATOM 752 N N . PRO A 1 99 ? 6.327 7.400 -10.818 1.00 91.56 99 PRO A N 1
ATOM 753 C CA . PRO A 1 99 ? 7.144 7.510 -12.031 1.00 91.56 99 PRO A CA 1
ATOM 754 C C . PRO A 1 99 ? 8.440 8.333 -11.894 1.00 91.56 99 PRO A C 1
ATOM 756 O O . PRO A 1 99 ? 9.470 7.871 -12.386 1.00 91.56 99 PRO A O 1
ATOM 759 N N . PRO A 1 100 ? 8.456 9.513 -11.231 1.00 94.00 100 PRO A N 1
ATOM 760 C CA . PRO A 1 100 ? 9.665 10.333 -11.169 1.00 94.00 100 PRO A CA 1
ATOM 761 C C . PRO A 1 100 ? 10.736 9.791 -10.211 1.00 94.00 100 PRO A C 1
ATOM 763 O O . PRO A 1 100 ? 11.879 10.231 -10.292 1.00 94.00 100 PRO A O 1
ATOM 766 N N . ASN A 1 101 ? 10.402 8.857 -9.310 1.00 95.06 101 ASN A N 1
ATOM 767 C CA . ASN A 1 101 ? 11.337 8.347 -8.300 1.00 95.06 101 ASN A CA 1
ATOM 768 C C . ASN A 1 101 ? 11.184 6.836 -8.033 1.00 95.06 101 ASN A C 1
ATOM 770 O O . ASN A 1 101 ? 11.387 6.354 -6.916 1.00 95.06 101 ASN A O 1
ATOM 774 N N . ALA A 1 102 ? 10.822 6.073 -9.069 1.00 97.19 102 ALA A N 1
ATOM 775 C CA . ALA A 1 102 ? 10.405 4.677 -8.945 1.00 97.19 102 ALA A CA 1
ATOM 776 C C . ALA A 1 102 ? 11.449 3.777 -8.260 1.00 97.19 102 ALA A C 1
ATOM 778 O O . ALA A 1 102 ? 11.080 2.918 -7.466 1.00 97.19 102 ALA A O 1
ATOM 779 N N . ALA A 1 103 ? 12.747 3.975 -8.529 1.00 98.06 103 ALA A N 1
ATOM 780 C CA . ALA A 1 103 ? 13.833 3.160 -7.965 1.00 98.06 103 ALA A CA 1
ATOM 781 C C . ALA A 1 103 ? 13.957 3.310 -6.444 1.00 98.06 103 ALA A C 1
ATOM 783 O O . ALA A 1 103 ? 14.043 2.316 -5.716 1.00 98.06 103 ALA A O 1
ATOM 784 N N . HIS A 1 104 ? 13.935 4.555 -5.969 1.00 97.75 104 HIS A N 1
ATOM 785 C CA . HIS A 1 104 ? 13.951 4.850 -4.544 1.00 97.75 104 HIS A CA 1
ATOM 786 C C . HIS A 1 104 ? 12.671 4.341 -3.877 1.00 97.75 104 HIS A C 1
ATOM 788 O O . HIS A 1 104 ? 12.746 3.661 -2.858 1.00 97.75 104 HIS A O 1
ATOM 794 N N . TRP A 1 105 ? 11.510 4.613 -4.485 1.00 98.12 105 TRP A N 1
ATOM 795 C CA . TRP A 1 105 ? 10.216 4.168 -3.973 1.00 98.12 105 TRP A CA 1
ATOM 796 C C . TRP A 1 105 ? 10.160 2.645 -3.824 1.00 98.12 105 TRP A C 1
ATOM 798 O O . TRP A 1 105 ? 9.889 2.143 -2.740 1.00 98.12 105 TRP A O 1
ATOM 808 N N . TYR A 1 106 ? 10.524 1.907 -4.879 1.00 98.62 106 TYR A N 1
ATOM 809 C CA . TYR A 1 106 ? 10.563 0.445 -4.869 1.00 98.62 106 TYR A CA 1
ATOM 810 C C . TYR A 1 106 ? 11.444 -0.084 -3.738 1.00 98.62 106 TYR A C 1
ATOM 812 O O . TYR A 1 106 ? 11.025 -0.955 -2.981 1.00 98.62 106 TYR A O 1
ATOM 820 N N . SER A 1 107 ? 12.655 0.462 -3.606 1.00 98.50 107 SER A N 1
ATOM 821 C CA . SER A 1 107 ? 13.618 0.009 -2.601 1.00 98.50 107 SER A CA 1
ATOM 822 C C . SER A 1 107 ? 13.126 0.284 -1.179 1.00 98.50 107 SER A C 1
ATOM 824 O O . SER A 1 107 ? 13.225 -0.592 -0.323 1.00 98.50 107 SER A O 1
ATOM 826 N N . ALA A 1 108 ? 12.557 1.467 -0.932 1.00 98.44 108 ALA A N 1
ATOM 827 C CA . ALA A 1 108 ? 12.022 1.845 0.373 1.00 98.44 108 ALA A CA 1
ATOM 828 C C . ALA A 1 108 ? 10.791 1.009 0.755 1.00 98.44 108 ALA A C 1
ATOM 830 O O . ALA A 1 108 ? 10.718 0.494 1.869 1.00 98.44 108 ALA A O 1
ATOM 831 N N . THR A 1 109 ? 9.846 0.823 -0.171 1.00 98.62 109 THR A N 1
ATOM 832 C CA . THR A 1 109 ? 8.653 0.004 0.070 1.00 98.62 109 THR A CA 1
ATOM 833 C C . THR A 1 109 ? 9.016 -1.468 0.251 1.00 98.62 109 THR A C 1
ATOM 835 O O . THR A 1 109 ? 8.495 -2.101 1.162 1.00 98.62 109 THR A O 1
ATOM 838 N N . LEU A 1 110 ? 9.947 -2.019 -0.538 1.00 98.69 110 LEU A N 1
ATOM 839 C CA . LEU A 1 110 ? 10.420 -3.395 -0.349 1.00 98.69 110 LEU A CA 1
ATOM 840 C C . LEU A 1 110 ? 11.123 -3.578 1.003 1.00 98.69 110 LEU A C 1
ATOM 842 O O . LEU A 1 110 ? 10.919 -4.592 1.667 1.00 98.69 110 LEU A O 1
ATOM 846 N N . ALA A 1 111 ? 11.940 -2.607 1.417 1.00 98.69 111 ALA A N 1
ATOM 847 C CA . ALA A 1 111 ? 12.590 -2.639 2.722 1.00 98.69 111 ALA A CA 1
ATOM 848 C C . ALA A 1 111 ? 11.560 -2.665 3.861 1.00 98.69 111 ALA A C 1
ATOM 850 O O . ALA A 1 111 ? 11.709 -3.461 4.784 1.00 98.69 111 ALA A O 1
ATOM 851 N N . GLU A 1 112 ? 10.490 -1.871 3.763 1.00 98.56 112 GLU A N 1
ATOM 852 C CA . GLU A 1 112 ? 9.397 -1.916 4.739 1.00 98.56 112 GLU A CA 1
ATOM 853 C C . GLU A 1 112 ? 8.596 -3.224 4.654 1.00 98.56 112 GLU A C 1
ATOM 855 O O . GLU A 1 112 ? 8.251 -3.792 5.679 1.00 98.56 112 GLU A O 1
ATOM 860 N N . MET A 1 113 ? 8.354 -3.785 3.466 1.00 98.62 113 MET A N 1
ATOM 861 C CA . MET A 1 113 ? 7.719 -5.109 3.364 1.00 98.62 113 MET A CA 1
ATOM 862 C C . MET A 1 113 ? 8.529 -6.211 4.059 1.00 98.62 113 MET A C 1
ATOM 864 O O . MET A 1 113 ? 7.950 -7.191 4.516 1.00 98.62 113 MET A O 1
ATOM 868 N N . ASN A 1 114 ? 9.854 -6.077 4.140 1.00 98.44 114 ASN A N 1
ATOM 869 C CA . ASN A 1 114 ? 10.720 -7.033 4.833 1.00 98.44 114 ASN A CA 1
ATOM 870 C C . ASN A 1 114 ? 10.792 -6.809 6.354 1.00 98.44 114 ASN A C 1
ATOM 872 O O . ASN A 1 114 ? 11.401 -7.625 7.045 1.00 98.44 114 ASN A O 1
ATOM 876 N N . SER A 1 115 ? 10.209 -5.725 6.877 1.00 96.38 115 SER A N 1
ATOM 877 C CA . SER A 1 115 ? 10.139 -5.433 8.316 1.00 96.38 115 SER A CA 1
ATOM 878 C C . SER A 1 115 ? 8.787 -5.792 8.952 1.00 96.38 115 SER A C 1
ATOM 880 O O . SER A 1 115 ? 8.665 -5.703 10.177 1.00 96.38 115 SER A O 1
ATOM 882 N N . ILE A 1 116 ? 7.798 -6.192 8.137 1.00 94.88 116 ILE A N 1
ATOM 883 C CA . ILE A 1 116 ? 6.425 -6.564 8.532 1.00 94.88 116 ILE A CA 1
ATOM 884 C C . ILE A 1 116 ? 6.283 -8.078 8.680 1.00 94.88 116 ILE A C 1
ATOM 886 O O . ILE A 1 116 ? 6.701 -8.808 7.750 1.00 94.88 116 ILE A O 1
#

Radius of gyration: 15.4 Å; Cα contacts (8 Å, |Δi|>4): 145; chains: 1; bounding box: 33×27×53 Å

pLDDT: mean 92.11, std 14.44, range [36.5, 98.88]

Solvent-accessible surface area (backbone atoms only — not comparable to full-atom values): 6557 Å² total; per-residue (Å²): 139,80,84,81,70,79,82,79,74,76,55,78,90,76,52,42,74,52,63,87,42,63,65,57,41,44,51,33,16,61,77,52,64,30,46,55,42,43,64,62,15,40,15,38,70,59,10,59,30,38,67,53,46,94,35,54,60,26,24,58,71,57,81,91,54,65,47,94,37,61,84,57,28,49,41,54,50,43,47,46,35,44,76,73,52,42,43,55,91,44,74,68,32,22,45,68,75,39,62,95,49,20,70,62,50,42,52,53,26,52,53,41,35,73,75,103

Nearest PDB structures (foldseek):
  4q2w-assembly1_A  TM=6.175E-01  e=3.778E-01  Streptococcus pneumoniae TIGR4
  5aa1-assembly2_B  TM=5.129E-01  e=4.540E+00  Pseudomonas aeruginosa BWHPSA013
  5aa3-assembly1_A  TM=4.005E-01  e=9.376E+00  Pseudomonas aeruginosa BWHPSA013

Secondary structure (DSSP, 8-state):
----PPPPPPPTTSS-TTTTTHHHHHHHHHHHT--TTHHHHHHHHHHTTTTS-SSTT-TT--TT---S-HHHHHHHHHHHHHHHT-SS--HHHHHHHSGGGHHHHHHHHHHHHTT-

Mean predicted aligned error: 5.95 Å

Organism: NCBI:txid2894156